Protein AF-A0A918VX06-F1 (afdb_monomer_lite)

Secondary structure (DSSP, 8-state):
--------TTSSEEEE--SSSSHHHHHHHHHTT-EEEESSTTSPEEEEEEESSSSS---EETT-EE---SS-EEEEEEEES-S-TT---EEEEEETTEEEEEEEPPTTT-EEEEEE-PPTTS-EEEEEEEESPPPP-TTSTTHHHHHTTEEEEEPPEEES--TT-

Sequence (165 aa):
MALSSQRLAGTPTTWVFAETRTKPAILAALEQGRASISSNPLNPRVELYADAEGDGHFEMMMGDNIIPNGRPVSFEVRLAGGGIGGASYRVRVIKNRSEFGVILTDGTTLSVQFCDTPEAGKRSYYRVEIEGPQVPFAEVPNSMALSENMVALSNPIYFNYNPNF

Structure (mmCIF, N/CA/C/O backbone):
data_AF-A0A918VX06-F1
#
_entry.id   AF-A0A918VX06-F1
#
loop_
_atom_site.group_PDB
_atom_site.id
_atom_site.type_symbol
_atom_site.label_atom_id
_atom_site.label_alt_id
_atom_site.label_comp_id
_atom_site.label_asym_id
_atom_site.label_entity_id
_atom_site.label_seq_id
_atom_site.pdbx_PDB_ins_code
_atom_site.Cartn_x
_atom_site.Cartn_y
_atom_site.Cartn_z
_atom_site.occupancy
_atom_site.B_iso_or_equiv
_atom_site.auth_seq_id
_atom_site.auth_comp_id
_atom_site.auth_asym_id
_atom_site.auth_atom_id
_atom_site.pdbx_PDB_model_num
ATOM 1 N N . MET A 1 1 ? 38.475 -1.053 -19.244 1.00 39.75 1 MET A N 1
ATOM 2 C CA . MET A 1 1 ? 38.746 0.134 -18.407 1.00 39.75 1 MET A CA 1
ATOM 3 C C . MET A 1 1 ? 37.663 1.160 -18.709 1.00 39.75 1 MET A C 1
ATOM 5 O O . MET A 1 1 ? 37.393 1.367 -19.882 1.00 39.75 1 MET A O 1
ATOM 9 N N . ALA A 1 2 ? 37.049 1.706 -17.651 1.00 37.06 2 ALA A N 1
ATOM 10 C CA . ALA A 1 2 ? 35.938 2.669 -17.613 1.00 37.06 2 ALA A CA 1
ATOM 11 C C . ALA A 1 2 ? 34.568 2.181 -18.137 1.00 37.06 2 ALA A C 1
ATOM 13 O O . ALA A 1 2 ? 34.150 2.512 -19.241 1.00 37.06 2 ALA A O 1
ATOM 14 N N . LEU A 1 3 ? 33.826 1.461 -17.282 1.00 39.72 3 LEU A N 1
ATOM 15 C CA . LEU A 1 3 ? 32.363 1.554 -17.293 1.00 39.72 3 LEU A CA 1
ATOM 16 C C . LEU A 1 3 ? 32.028 3.023 -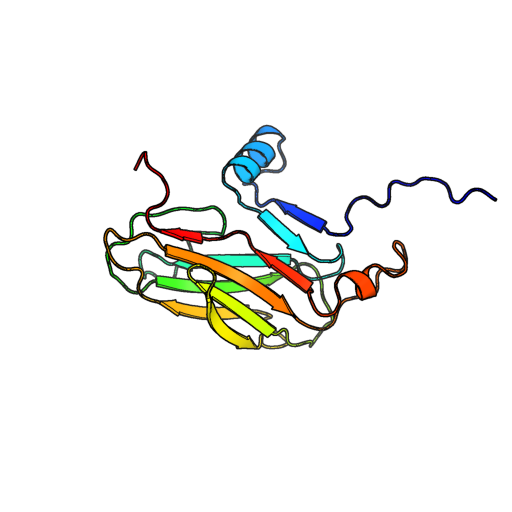17.014 1.00 39.72 3 LEU A C 1
ATOM 18 O O . LEU A 1 3 ? 32.371 3.544 -15.950 1.00 39.72 3 LEU A O 1
ATOM 22 N N . SER A 1 4 ? 31.450 3.710 -17.995 1.00 42.75 4 SER A N 1
ATOM 23 C CA . SER A 1 4 ? 30.948 5.068 -17.819 1.00 42.75 4 SER A CA 1
ATOM 24 C C . SER A 1 4 ? 30.028 5.104 -16.603 1.00 42.75 4 SER A C 1
ATOM 26 O O . SER A 1 4 ? 29.121 4.279 -16.496 1.00 42.75 4 SER A O 1
ATOM 28 N N . SER A 1 5 ? 30.242 6.066 -15.711 1.00 43.53 5 SER A N 1
ATOM 29 C CA . SER A 1 5 ? 29.387 6.372 -14.567 1.00 43.53 5 SER A CA 1
ATOM 30 C C . SER A 1 5 ? 28.029 6.932 -15.013 1.00 43.53 5 SER A C 1
ATOM 32 O O . SER A 1 5 ? 27.656 8.058 -14.686 1.00 43.53 5 SER A O 1
ATOM 34 N N . GLN A 1 6 ? 27.244 6.149 -15.755 1.00 44.97 6 GLN A N 1
ATOM 35 C CA . GLN A 1 6 ? 25.801 6.335 -15.727 1.00 44.97 6 GLN A CA 1
ATOM 36 C C . GLN A 1 6 ? 25.388 6.047 -14.290 1.00 44.97 6 GLN A C 1
ATOM 38 O O . GLN A 1 6 ? 25.542 4.933 -13.797 1.00 44.97 6 GLN A O 1
ATOM 43 N N . ARG A 1 7 ? 24.970 7.091 -13.570 1.00 44.66 7 ARG A N 1
ATOM 44 C CA . ARG A 1 7 ? 24.411 6.946 -12.229 1.00 44.66 7 ARG A CA 1
ATOM 45 C C . ARG A 1 7 ? 23.292 5.914 -12.333 1.00 44.66 7 ARG A C 1
ATOM 47 O O . ARG A 1 7 ? 22.280 6.191 -12.967 1.00 44.66 7 ARG A O 1
ATOM 54 N N . LEU A 1 8 ? 23.500 4.750 -11.725 1.00 50.22 8 LEU A N 1
ATOM 55 C CA . LEU A 1 8 ? 22.540 3.654 -11.578 1.00 50.22 8 LEU A CA 1
ATOM 56 C C . LEU A 1 8 ? 21.421 4.070 -10.601 1.00 50.22 8 LEU A C 1
ATOM 58 O O . LEU A 1 8 ? 21.180 3.433 -9.580 1.00 50.22 8 LEU A O 1
ATOM 62 N N . ALA A 1 9 ? 20.823 5.237 -10.841 1.00 55.84 9 ALA A N 1
ATOM 63 C CA . ALA A 1 9 ? 19.811 5.834 -9.993 1.00 55.84 9 ALA A CA 1
ATOM 64 C C . ALA A 1 9 ? 18.495 5.080 -10.203 1.00 55.84 9 ALA A C 1
ATOM 66 O O . ALA A 1 9 ? 18.014 4.984 -11.329 1.00 55.84 9 ALA A O 1
ATOM 67 N N . GLY A 1 10 ? 17.925 4.554 -9.118 1.00 67.94 10 GLY A N 1
ATOM 68 C CA . GLY A 1 10 ? 16.640 3.855 -9.143 1.00 67.94 10 GLY A CA 1
ATOM 69 C C . GLY A 1 10 ? 16.667 2.417 -8.627 1.00 67.94 10 GLY A C 1
ATOM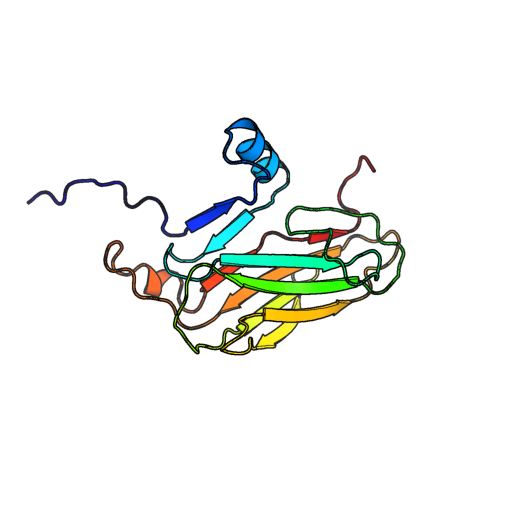 70 O O . GLY A 1 10 ? 15.710 1.697 -8.875 1.00 67.94 10 GLY A O 1
ATOM 71 N N . THR A 1 11 ? 17.704 1.963 -7.920 1.00 83.69 11 THR A N 1
ATOM 72 C CA . THR A 1 11 ? 17.699 0.654 -7.234 1.00 83.69 11 THR A CA 1
ATOM 73 C C . THR A 1 11 ? 18.175 0.834 -5.786 1.00 83.69 11 THR A C 1
ATOM 75 O O . THR A 1 11 ? 19.368 1.056 -5.575 1.00 83.69 11 THR A O 1
ATOM 78 N N . PRO A 1 12 ? 17.273 0.795 -4.787 1.00 91.50 12 PRO A N 1
ATOM 79 C CA . PRO A 1 12 ? 15.821 0.625 -4.919 1.00 91.50 12 PRO A CA 1
ATOM 80 C C . PRO A 1 12 ? 15.130 1.815 -5.620 1.00 91.50 12 PRO A C 1
ATOM 82 O O . PRO A 1 12 ? 15.684 2.913 -5.715 1.00 91.50 12 PRO A O 1
ATOM 85 N N . THR A 1 13 ? 13.924 1.588 -6.145 1.00 94.25 13 THR A N 1
ATOM 86 C CA . THR A 1 13 ? 13.115 2.594 -6.853 1.00 94.25 13 THR A CA 1
ATOM 87 C C . THR A 1 13 ? 12.076 3.195 -5.923 1.00 94.25 13 THR A C 1
ATOM 89 O O . THR A 1 13 ? 11.215 2.474 -5.429 1.00 94.25 13 THR A O 1
ATOM 92 N N . THR A 1 14 ? 12.092 4.513 -5.741 1.00 95.38 14 THR A N 1
ATOM 93 C CA . THR A 1 14 ? 10.998 5.227 -5.070 1.00 95.38 14 THR A CA 1
ATOM 94 C C . THR A 1 14 ? 9.943 5.650 -6.086 1.00 95.38 14 THR A C 1
ATOM 96 O O . THR A 1 14 ? 10.249 6.343 -7.056 1.00 95.38 14 THR A O 1
ATOM 99 N N . TRP A 1 15 ? 8.692 5.291 -5.824 1.00 97.00 15 TRP A N 1
ATOM 100 C CA . TRP A 1 15 ? 7.522 5.750 -6.561 1.00 97.00 15 TRP A CA 1
ATOM 101 C C . TRP A 1 15 ? 6.818 6.828 -5.749 1.00 97.00 15 TRP A C 1
ATOM 103 O O . TRP A 1 15 ? 6.548 6.625 -4.569 1.00 97.00 15 TRP A O 1
ATOM 113 N N . VAL A 1 16 ? 6.532 7.970 -6.372 1.00 97.38 16 VAL A N 1
ATOM 114 C CA . VAL A 1 16 ? 5.837 9.099 -5.737 1.00 97.38 16 VAL A CA 1
ATOM 115 C C . VAL A 1 16 ? 4.489 9.289 -6.411 1.00 97.38 16 VAL A C 1
ATOM 117 O O . VAL A 1 16 ? 4.414 9.406 -7.636 1.00 97.38 16 VAL A O 1
ATOM 120 N N . PHE A 1 17 ? 3.435 9.350 -5.606 1.00 97.25 17 PHE A N 1
ATOM 121 C CA . PHE A 1 17 ? 2.054 9.418 -6.066 1.00 97.25 17 PHE A CA 1
ATOM 122 C C . PHE A 1 17 ? 1.549 10.854 -5.974 1.00 97.25 17 PHE A C 1
ATOM 124 O O . PHE A 1 17 ? 0.835 11.245 -5.053 1.00 97.25 17 PHE A O 1
ATOM 131 N N . ALA A 1 18 ? 1.995 11.655 -6.937 1.00 97.19 18 ALA A N 1
ATOM 132 C CA . ALA A 1 18 ? 1.595 13.044 -7.085 1.00 97.19 18 ALA A CA 1
ATOM 133 C C . ALA A 1 18 ? 0.384 13.179 -8.011 1.00 97.19 18 ALA A C 1
ATOM 135 O O . ALA A 1 18 ? 0.281 12.473 -9.013 1.00 97.19 18 ALA A O 1
ATOM 136 N N . GLU A 1 19 ? -0.479 14.151 -7.720 1.00 94.75 19 GLU A N 1
ATOM 137 C CA . GLU A 1 19 ? -1.637 14.491 -8.558 1.00 94.75 19 GLU A CA 1
ATOM 138 C C . GLU A 1 19 ? -1.218 14.880 -9.986 1.00 94.75 19 GLU A C 1
ATOM 140 O O . GLU A 1 19 ? -1.866 14.526 -10.968 1.00 94.75 19 GLU A O 1
ATOM 145 N N . THR A 1 20 ? -0.085 15.580 -10.117 1.00 96.56 20 THR A N 1
ATOM 146 C CA . THR A 1 20 ? 0.485 15.978 -11.407 1.00 96.56 20 THR A CA 1
ATOM 147 C C . THR A 1 20 ? 2.001 15.807 -11.427 1.00 96.56 20 THR A C 1
ATOM 149 O O . THR A 1 20 ? 2.671 15.793 -10.394 1.00 96.56 20 THR A O 1
ATOM 152 N N . ARG A 1 21 ? 2.588 15.739 -12.628 1.00 95.62 21 ARG A N 1
ATOM 153 C CA . ARG A 1 21 ? 4.048 15.648 -12.830 1.00 95.62 21 ARG A CA 1
ATOM 154 C C . ARG A 1 21 ? 4.742 17.012 -12.754 1.00 95.62 21 ARG A C 1
ATOM 156 O O . ARG A 1 21 ? 5.584 17.340 -13.588 1.00 95.62 21 ARG A O 1
ATOM 163 N N . THR A 1 22 ? 4.374 17.827 -11.771 1.00 97.81 22 THR A N 1
ATOM 164 C CA . THR A 1 22 ? 4.997 19.132 -11.513 1.00 97.81 22 THR A CA 1
ATOM 165 C C . THR A 1 22 ? 5.851 19.066 -10.249 1.00 97.81 22 THR A C 1
ATOM 167 O O . THR A 1 22 ? 5.556 18.299 -9.335 1.00 97.81 22 THR A O 1
ATOM 170 N N . LYS A 1 23 ? 6.921 19.870 -10.170 1.00 97.69 23 LYS A N 1
ATOM 171 C CA . LYS A 1 23 ? 7.788 19.893 -8.975 1.00 97.69 23 LYS A CA 1
ATOM 172 C C . LYS A 1 23 ? 7.004 20.166 -7.679 1.00 97.69 23 LYS A C 1
ATOM 174 O O . LYS A 1 23 ? 7.239 19.430 -6.725 1.00 97.69 23 LYS A O 1
ATOM 179 N N . PRO A 1 24 ? 6.074 21.146 -7.626 1.00 98.06 24 PRO A N 1
ATOM 180 C CA . PRO A 1 24 ? 5.291 21.390 -6.417 1.00 98.06 24 PRO A CA 1
ATOM 181 C C . PRO A 1 24 ? 4.415 20.196 -6.027 1.00 98.06 24 PRO A C 1
ATOM 183 O O . PRO A 1 24 ? 4.402 19.823 -4.861 1.00 98.06 24 PRO A O 1
ATOM 186 N N . ALA A 1 25 ? 3.748 19.547 -6.989 1.00 97.75 25 ALA A N 1
ATOM 187 C CA . ALA A 1 25 ? 2.899 18.389 -6.700 1.00 97.75 25 ALA A CA 1
ATOM 188 C C . ALA A 1 25 ? 3.707 17.172 -6.220 1.00 97.75 25 ALA A C 1
ATOM 190 O O . ALA A 1 25 ? 3.277 16.462 -5.316 1.00 97.75 25 ALA A O 1
ATOM 191 N N . ILE A 1 26 ? 4.897 16.949 -6.787 1.00 97.56 26 ILE A N 1
ATOM 192 C CA . ILE A 1 26 ? 5.815 15.892 -6.337 1.00 97.56 26 ILE A CA 1
ATOM 193 C C . ILE A 1 26 ? 6.290 16.161 -4.907 1.00 97.56 26 ILE A C 1
ATOM 195 O O . ILE A 1 26 ? 6.304 15.240 -4.094 1.00 97.56 26 ILE A O 1
ATOM 199 N N . LEU A 1 27 ? 6.661 17.406 -4.591 1.00 97.44 27 LEU A N 1
ATOM 200 C CA . LEU A 1 27 ? 7.082 17.771 -3.240 1.00 97.44 27 LEU A CA 1
ATOM 201 C C . LEU A 1 27 ? 5.936 17.597 -2.237 1.00 97.44 27 LEU A C 1
ATOM 203 O O . LEU A 1 27 ? 6.141 16.966 -1.208 1.00 97.44 27 LEU A O 1
ATOM 207 N N . ALA A 1 28 ? 4.730 18.057 -2.574 1.00 97.00 28 ALA A N 1
ATOM 208 C CA . ALA A 1 28 ? 3.551 17.894 -1.726 1.00 97.00 28 ALA A CA 1
ATOM 209 C C . ALA A 1 28 ? 3.235 16.413 -1.449 1.00 97.00 28 ALA A C 1
ATOM 211 O O . ALA A 1 28 ? 2.975 16.036 -0.309 1.00 97.00 28 ALA A O 1
ATOM 212 N N . ALA A 1 29 ? 3.317 15.550 -2.466 1.00 97.19 29 ALA A N 1
ATOM 213 C CA . ALA A 1 29 ? 3.133 14.110 -2.294 1.00 97.19 29 ALA A CA 1
ATOM 214 C C . ALA A 1 29 ? 4.208 13.490 -1.387 1.00 97.19 29 ALA A C 1
ATOM 216 O O . ALA A 1 29 ? 3.893 12.655 -0.542 1.00 97.19 29 ALA A O 1
ATOM 217 N N . LEU A 1 30 ? 5.471 13.910 -1.522 1.00 96.19 30 LEU A N 1
ATOM 218 C CA . LEU A 1 30 ? 6.560 13.459 -0.651 1.00 96.19 30 LEU A CA 1
ATOM 219 C C . LEU A 1 30 ? 6.372 13.915 0.801 1.00 96.19 30 LEU A C 1
ATOM 221 O O . LEU A 1 30 ? 6.564 13.109 1.707 1.00 96.19 30 LEU A O 1
ATOM 225 N N . GLU A 1 31 ? 5.974 15.169 1.023 1.00 95.50 31 GLU A N 1
ATOM 226 C CA . GLU A 1 31 ? 5.686 15.719 2.356 1.00 95.50 31 GLU A CA 1
ATOM 227 C C . GLU A 1 31 ? 4.529 14.985 3.041 1.00 95.50 31 GLU A C 1
ATOM 229 O O . GLU A 1 31 ? 4.591 14.716 4.239 1.00 95.50 31 GLU A O 1
ATOM 234 N N . GLN A 1 32 ? 3.508 14.597 2.274 1.00 95.69 32 GLN A N 1
ATOM 235 C CA . GLN A 1 32 ? 2.399 13.765 2.749 1.00 95.69 32 GLN A CA 1
ATOM 236 C C . GLN A 1 32 ? 2.786 12.289 2.920 1.00 95.69 32 GLN A C 1
ATOM 238 O O . GLN A 1 32 ? 2.019 11.511 3.471 1.00 95.69 32 GLN A O 1
ATOM 243 N N . GLY A 1 33 ? 3.956 11.863 2.439 1.00 96.50 33 GLY A N 1
ATOM 244 C CA . GLY A 1 33 ? 4.361 10.461 2.478 1.00 96.50 33 GLY A CA 1
ATOM 245 C C . GLY A 1 33 ? 3.631 9.570 1.467 1.00 96.50 33 GLY A C 1
ATOM 246 O O . GLY A 1 33 ? 3.614 8.353 1.643 1.00 96.50 33 GLY A O 1
ATOM 247 N N . ARG A 1 34 ? 3.076 10.128 0.387 1.00 97.94 34 ARG A N 1
ATOM 248 C CA . ARG A 1 34 ? 2.466 9.381 -0.724 1.00 97.94 34 ARG A CA 1
ATOM 249 C C . ARG A 1 34 ? 3.536 8.752 -1.613 1.00 97.94 34 ARG A C 1
ATOM 251 O O . ARG A 1 34 ? 3.824 9.218 -2.719 1.00 97.94 34 ARG A O 1
ATOM 258 N N . ALA A 1 35 ? 4.168 7.703 -1.094 1.00 97.88 35 ALA A N 1
ATOM 259 C CA . ALA A 1 35 ? 5.265 7.010 -1.750 1.00 97.88 35 ALA A CA 1
ATOM 260 C C . ALA A 1 35 ? 5.311 5.511 -1.430 1.00 97.88 35 ALA A C 1
ATOM 262 O O . ALA A 1 35 ? 4.859 5.054 -0.380 1.00 97.88 35 ALA A O 1
ATOM 263 N N . SER A 1 36 ? 5.930 4.759 -2.334 1.00 98.38 36 SER A N 1
ATOM 264 C CA . SER A 1 36 ? 6.308 3.363 -2.134 1.00 98.38 36 SER A CA 1
ATOM 265 C C . SER A 1 36 ? 7.725 3.130 -2.641 1.00 98.38 36 SER A C 1
ATOM 267 O O . SER A 1 36 ? 8.288 3.945 -3.376 1.00 98.38 36 SER A O 1
ATOM 269 N N . ILE A 1 37 ? 8.307 1.999 -2.265 1.00 97.50 37 ILE A N 1
ATOM 270 C CA . ILE A 1 37 ? 9.624 1.575 -2.727 1.00 97.50 37 ILE A CA 1
ATOM 271 C C . ILE A 1 37 ? 9.486 0.206 -3.383 1.00 97.50 37 ILE A C 1
ATOM 273 O O . ILE A 1 37 ? 8.855 -0.672 -2.809 1.00 97.50 37 ILE A O 1
ATOM 277 N N . SER A 1 38 ? 10.084 0.017 -4.555 1.00 97.38 38 SER A N 1
ATOM 278 C CA . SER A 1 38 ? 10.310 -1.298 -5.167 1.00 97.38 38 SER A CA 1
ATOM 279 C C . SER A 1 38 ? 11.798 -1.622 -5.122 1.00 97.38 38 SER A C 1
ATOM 281 O O . SER A 1 38 ? 12.633 -0.718 -5.175 1.00 97.38 38 SER A O 1
ATOM 283 N N . SER A 1 39 ? 12.163 -2.899 -5.063 1.00 95.56 39 SER A N 1
ATOM 284 C CA . SER A 1 39 ? 13.575 -3.291 -5.040 1.00 95.56 39 SER A CA 1
ATOM 285 C C . SER A 1 39 ? 14.313 -2.915 -6.329 1.00 95.56 39 SER A C 1
ATOM 287 O O . SER A 1 39 ? 15.510 -2.647 -6.284 1.00 95.56 39 SER A O 1
ATOM 289 N N . ASN A 1 40 ? 13.611 -2.820 -7.464 1.00 93.44 40 ASN A N 1
ATOM 290 C CA . ASN A 1 40 ? 14.123 -2.307 -8.737 1.00 93.44 40 ASN A CA 1
ATOM 291 C C . ASN A 1 40 ? 12.961 -1.766 -9.612 1.00 93.44 40 ASN A C 1
ATOM 293 O O . ASN A 1 40 ? 11.799 -2.000 -9.266 1.00 93.44 40 ASN A O 1
ATOM 297 N N . PRO A 1 41 ? 13.233 -1.063 -10.732 1.00 93.56 41 PRO A N 1
ATOM 298 C CA . PRO A 1 41 ? 12.185 -0.373 -11.490 1.00 93.56 41 PRO A CA 1
ATOM 299 C C . PRO A 1 41 ? 11.350 -1.300 -12.386 1.00 93.56 41 PRO A C 1
ATOM 301 O O . PRO A 1 41 ? 10.341 -0.857 -12.927 1.00 93.56 41 PRO A O 1
ATOM 304 N N . LEU A 1 42 ? 11.764 -2.561 -12.563 1.00 94.06 42 LEU A N 1
ATOM 305 C CA . LEU A 1 42 ? 11.022 -3.584 -13.308 1.00 94.06 42 LEU A CA 1
ATOM 306 C C . LEU A 1 42 ? 10.108 -4.422 -12.406 1.00 94.06 42 LEU A C 1
ATOM 308 O O . LEU A 1 42 ? 9.235 -5.134 -12.901 1.00 94.06 42 LEU A O 1
ATOM 312 N N . ASN A 1 43 ? 10.303 -4.353 -11.090 1.00 95.88 43 ASN A N 1
ATOM 313 C CA . ASN A 1 43 ? 9.416 -4.956 -10.108 1.00 95.88 43 ASN A CA 1
ATOM 314 C C . ASN A 1 43 ? 8.145 -4.126 -9.925 1.00 95.88 43 ASN A C 1
ATOM 316 O O . ASN A 1 43 ? 8.145 -2.922 -10.193 1.00 95.88 43 ASN A O 1
ATOM 320 N N . PRO A 1 44 ? 7.048 -4.747 -9.460 1.00 97.19 44 PRO A N 1
ATOM 321 C CA . PRO A 1 44 ? 5.830 -4.003 -9.226 1.00 97.19 44 PRO A CA 1
ATOM 322 C C . PRO A 1 44 ? 6.061 -2.934 -8.158 1.00 97.19 44 PRO A C 1
ATOM 324 O O . PRO A 1 44 ? 6.766 -3.150 -7.165 1.00 97.19 44 PRO A O 1
ATOM 327 N N . ARG A 1 45 ? 5.418 -1.783 -8.337 1.00 97.31 45 ARG A N 1
ATOM 328 C CA . ARG A 1 45 ? 5.164 -0.856 -7.233 1.00 97.31 45 ARG A CA 1
ATOM 329 C C . ARG A 1 45 ? 3.943 -1.331 -6.466 1.00 97.31 45 ARG A C 1
ATOM 331 O O . ARG A 1 45 ? 3.017 -1.875 -7.065 1.00 97.31 45 ARG A O 1
ATOM 338 N N . VAL A 1 46 ? 3.945 -1.091 -5.163 1.00 98.69 46 VAL A N 1
ATO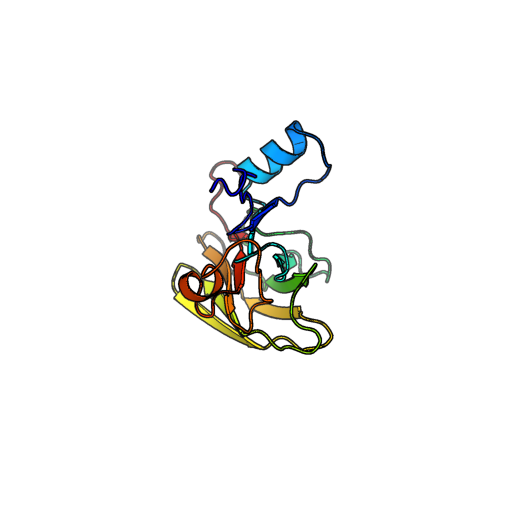M 339 C CA . VAL A 1 46 ? 2.803 -1.371 -4.298 1.00 98.69 46 VAL A CA 1
ATOM 340 C C . VAL A 1 46 ? 2.000 -0.100 -4.070 1.00 98.69 46 VAL A C 1
ATOM 342 O O . VAL A 1 46 ? 2.564 0.949 -3.769 1.00 98.69 46 VAL A O 1
ATOM 345 N N . GLU A 1 47 ? 0.687 -0.203 -4.211 1.00 98.62 47 GLU A N 1
ATOM 346 C CA . GLU A 1 47 ? -0.269 0.858 -3.921 1.00 98.62 47 GLU A CA 1
ATOM 347 C C . GLU A 1 47 ? -1.201 0.350 -2.819 1.00 98.62 47 GLU A C 1
ATOM 349 O O . GLU A 1 47 ? -1.831 -0.695 -2.978 1.00 98.62 47 GLU A O 1
ATOM 354 N N . LEU A 1 48 ? -1.242 1.054 -1.686 1.00 98.81 48 LEU A N 1
ATOM 355 C CA . LEU A 1 48 ? -2.140 0.754 -0.573 1.00 98.81 48 LEU A CA 1
ATOM 356 C C . LEU A 1 48 ? -3.221 1.829 -0.521 1.00 98.81 48 LEU A C 1
ATOM 358 O O . LEU A 1 48 ? -2.901 3.011 -0.367 1.00 98.81 48 LEU A O 1
ATOM 362 N N . TYR A 1 49 ? -4.468 1.391 -0.617 1.00 98.81 49 TYR A N 1
ATOM 363 C CA . TYR A 1 49 ? -5.661 2.221 -0.579 1.00 98.81 49 TYR A CA 1
ATOM 364 C C . TYR A 1 49 ? -6.578 1.826 0.578 1.00 98.81 49 TYR A C 1
ATOM 366 O O . TYR A 1 49 ? -6.521 0.687 1.052 1.00 98.81 49 TYR A O 1
ATOM 374 N N . ALA A 1 50 ? -7.438 2.751 1.004 1.00 98.62 50 ALA A N 1
ATOM 375 C CA . ALA A 1 50 ? -8.524 2.469 1.934 1.00 98.62 50 ALA A CA 1
ATOM 376 C C . ALA A 1 50 ? -9.827 3.183 1.537 1.00 98.62 50 ALA A C 1
ATOM 378 O O . ALA A 1 50 ? -9.789 4.316 1.063 1.00 98.62 50 ALA A O 1
ATOM 379 N N . ASP A 1 51 ? -10.936 2.483 1.750 1.00 98.19 51 ASP A N 1
ATOM 380 C CA . ASP A 1 51 ? -12.317 2.971 1.753 1.00 98.19 51 ASP A CA 1
ATOM 381 C C . ASP A 1 51 ? -12.726 3.132 3.223 1.00 98.19 51 ASP A C 1
ATOM 383 O O . ASP A 1 51 ? -13.014 2.144 3.917 1.00 98.19 51 ASP A O 1
ATOM 387 N N . ALA A 1 52 ? -12.622 4.359 3.737 1.00 95.81 52 ALA A N 1
ATOM 388 C CA . ALA A 1 52 ? -12.899 4.671 5.135 1.00 95.81 52 ALA A CA 1
ATOM 389 C C . ALA A 1 52 ? -14.361 5.076 5.373 1.00 95.81 52 ALA A C 1
ATOM 391 O O . ALA A 1 52 ? -14.831 5.029 6.519 1.00 95.81 52 ALA A O 1
ATOM 392 N N . GLU A 1 53 ? -15.083 5.453 4.318 1.00 94.00 53 GLU A N 1
ATOM 393 C CA . GLU A 1 53 ? -16.506 5.797 4.372 1.00 94.00 53 GLU A CA 1
ATOM 394 C C . GLU A 1 53 ? -17.424 4.569 4.226 1.00 94.00 53 GLU A C 1
ATOM 396 O O . GLU A 1 53 ? -18.549 4.573 4.742 1.00 94.00 53 GLU A O 1
ATOM 401 N N . GLY A 1 54 ? -16.917 3.486 3.637 1.00 94.38 54 GLY A N 1
ATOM 402 C CA . GLY A 1 54 ? -17.602 2.214 3.426 1.00 94.38 54 GLY A CA 1
ATOM 403 C C . GLY A 1 54 ? -18.565 2.232 2.240 1.00 94.38 54 GLY A C 1
ATOM 404 O O . GLY A 1 54 ? -19.572 1.518 2.273 1.00 94.38 54 GLY A O 1
ATOM 405 N N . ASP A 1 55 ? -18.311 3.070 1.235 1.00 94.81 55 ASP A N 1
ATOM 406 C CA . ASP A 1 55 ? -19.185 3.251 0.069 1.00 94.81 55 ASP A CA 1
ATOM 407 C C . ASP A 1 55 ? -18.698 2.497 -1.186 1.00 94.81 55 ASP A C 1
ATOM 409 O O . ASP A 1 55 ? -19.376 2.493 -2.218 1.00 94.81 55 ASP A O 1
ATOM 413 N N . GLY A 1 56 ? -17.565 1.793 -1.085 1.00 94.75 56 GLY A N 1
ATOM 414 C CA . GLY A 1 56 ? -16.931 1.058 -2.175 1.00 94.75 56 GLY A CA 1
ATOM 415 C C . GLY A 1 56 ? -15.979 1.900 -3.027 1.00 94.75 56 GLY A C 1
ATOM 416 O O . GLY A 1 56 ? -15.348 1.355 -3.941 1.00 94.75 56 GLY A O 1
ATOM 417 N N . HIS A 1 57 ? -15.846 3.198 -2.750 1.00 96.44 57 HIS A N 1
ATOM 418 C CA . HIS A 1 57 ? -14.806 4.044 -3.311 1.00 96.44 57 HIS A CA 1
ATOM 419 C C . HIS A 1 57 ? -13.595 4.066 -2.378 1.00 96.44 57 HIS A C 1
ATOM 421 O O . HIS A 1 57 ? -13.723 4.102 -1.170 1.00 96.44 57 HIS A O 1
ATOM 427 N N . PHE A 1 58 ? -12.395 4.007 -2.953 1.00 97.25 58 PHE A N 1
ATOM 428 C CA . PHE A 1 58 ? -11.144 4.024 -2.195 1.00 97.25 58 PHE A CA 1
ATOM 429 C C . PHE A 1 58 ? -10.523 5.423 -2.263 1.00 97.25 58 PHE A C 1
ATOM 431 O O . PHE A 1 58 ? -9.707 5.714 -3.142 1.00 97.25 58 PHE A O 1
ATOM 438 N N . GLU A 1 59 ? -10.964 6.304 -1.374 1.00 96.00 59 GLU A N 1
ATOM 439 C CA . GLU A 1 59 ? -10.613 7.724 -1.309 1.00 96.00 59 GLU A CA 1
ATOM 440 C C . GLU A 1 59 ? -9.267 7.998 -0.633 1.00 96.00 59 GLU A C 1
ATOM 442 O O . GLU A 1 59 ? -8.640 9.025 -0.900 1.00 96.00 59 GLU A O 1
ATOM 447 N N . MET A 1 60 ? -8.802 7.081 0.217 1.00 97.44 60 MET A N 1
ATOM 448 C CA . MET A 1 60 ? -7.524 7.207 0.908 1.00 97.44 60 MET A CA 1
ATOM 449 C C . MET A 1 60 ? -6.430 6.393 0.227 1.00 97.44 60 MET A C 1
ATOM 451 O O . MET A 1 60 ? -6.658 5.278 -0.244 1.00 97.44 60 MET A O 1
ATOM 455 N N . MET A 1 61 ? -5.198 6.892 0.292 1.00 97.94 61 MET A N 1
ATOM 456 C CA . MET A 1 61 ? -4.000 6.139 -0.057 1.00 97.94 61 MET A CA 1
ATOM 457 C C . MET A 1 61 ? -2.885 6.265 0.984 1.00 97.94 61 MET A C 1
ATOM 459 O O . MET A 1 61 ? -2.910 7.139 1.844 1.00 97.94 61 MET A O 1
ATOM 463 N N . MET A 1 62 ? -1.875 5.392 0.911 1.00 98.06 62 MET A N 1
ATOM 464 C CA . MET A 1 62 ? -0.659 5.500 1.733 1.00 98.06 62 MET A CA 1
ATOM 465 C C . MET A 1 62 ? -0.109 6.932 1.784 1.00 98.06 62 MET A C 1
ATOM 467 O O . MET A 1 62 ? -0.001 7.596 0.757 1.00 98.06 62 MET A O 1
ATOM 471 N N . GLY A 1 63 ? 0.260 7.383 2.980 1.00 97.50 63 GLY A N 1
ATOM 472 C CA . GLY A 1 63 ? 0.568 8.774 3.309 1.00 97.50 63 GLY A CA 1
ATOM 473 C C . GLY A 1 63 ? -0.609 9.505 3.962 1.00 97.50 63 GLY A C 1
ATOM 474 O O . GLY A 1 63 ? -0.402 10.333 4.847 1.00 97.50 63 GLY A O 1
ATOM 475 N N . ASP A 1 64 ? -1.847 9.158 3.605 1.00 97.31 64 ASP A N 1
ATOM 476 C CA . ASP A 1 64 ? -3.025 9.847 4.125 1.00 97.31 64 ASP A CA 1
ATOM 477 C C . ASP A 1 64 ? -3.284 9.544 5.603 1.00 97.31 64 ASP A C 1
ATOM 479 O O . ASP A 1 64 ? -2.893 8.506 6.153 1.00 97.31 64 ASP A O 1
ATOM 483 N N . ASN A 1 65 ? -3.998 10.472 6.246 1.00 96.38 65 ASN A N 1
ATOM 484 C CA . ASN A 1 65 ? -4.454 10.328 7.616 1.00 96.38 65 ASN A CA 1
ATOM 485 C C . ASN A 1 65 ? -5.923 10.735 7.761 1.00 96.38 65 ASN A C 1
ATOM 487 O O . ASN A 1 65 ? -6.312 11.804 7.303 1.00 96.38 65 ASN A O 1
ATOM 491 N N . ILE A 1 66 ? -6.696 9.954 8.521 1.00 95.50 66 ILE A N 1
ATOM 492 C CA . ILE A 1 66 ? -8.081 10.275 8.902 1.00 95.50 66 ILE A CA 1
ATOM 493 C C . ILE A 1 66 ? -8.334 10.134 10.416 1.00 95.50 66 ILE A C 1
ATOM 495 O O . ILE A 1 66 ? -7.567 9.470 11.124 1.00 95.50 66 ILE A O 1
ATOM 499 N N . ILE A 1 67 ? -9.405 10.749 10.929 1.00 94.94 67 ILE A N 1
ATOM 500 C CA . ILE A 1 67 ? -9.948 10.437 12.259 1.00 94.94 67 ILE A CA 1
ATOM 501 C C . ILE A 1 67 ? -10.806 9.165 12.146 1.00 94.94 67 ILE A C 1
ATOM 503 O O . ILE A 1 67 ? -11.802 9.174 11.425 1.00 94.94 67 ILE A O 1
ATOM 507 N N . PRO A 1 68 ? -10.479 8.077 12.868 1.00 92.00 68 PRO A N 1
ATOM 508 C CA . PRO A 1 68 ? -11.299 6.874 12.852 1.00 92.00 68 PRO A CA 1
ATOM 509 C C . PRO A 1 68 ? -12.638 7.111 13.561 1.00 92.00 68 PRO A C 1
ATOM 511 O O . PRO A 1 68 ? -12.679 7.607 14.688 1.00 92.00 68 PRO A O 1
ATOM 514 N N . ASN A 1 69 ? -13.732 6.689 12.928 1.00 90.81 69 ASN A N 1
ATOM 515 C CA . ASN A 1 69 ? -15.092 6.748 13.481 1.00 90.81 69 ASN A CA 1
ATOM 516 C C . ASN A 1 69 ? -15.525 5.426 14.159 1.00 90.81 69 ASN A C 1
ATOM 518 O O . ASN A 1 69 ? -16.670 5.305 14.593 1.00 90.81 69 ASN A O 1
ATOM 522 N N . GLY A 1 70 ? -14.624 4.438 14.249 1.00 91.81 70 GLY A N 1
ATOM 523 C CA . GLY A 1 70 ? -14.900 3.115 14.815 1.00 91.81 70 GLY A CA 1
ATOM 524 C C . GLY A 1 70 ? -15.700 2.181 13.902 1.00 91.81 70 GLY A C 1
ATOM 525 O O . GLY A 1 70 ? -16.192 1.160 14.382 1.00 91.81 70 GLY A O 1
ATOM 526 N N . ARG A 1 71 ? -15.861 2.515 12.616 1.00 94.62 71 ARG A N 1
ATOM 527 C CA . ARG A 1 71 ? -16.478 1.641 11.610 1.00 94.62 71 ARG A CA 1
ATOM 528 C C . ARG A 1 71 ? -15.424 0.785 10.895 1.00 94.62 71 ARG A C 1
ATOM 530 O O . ARG A 1 71 ? -14.245 1.151 10.894 1.00 94.62 71 ARG A O 1
ATOM 537 N N . PRO A 1 72 ? -15.837 -0.348 10.301 1.00 97.50 72 PRO A N 1
ATOM 538 C CA . PRO A 1 72 ? -14.969 -1.124 9.428 1.00 97.50 72 PRO A CA 1
ATOM 539 C C . PRO A 1 72 ? -14.445 -0.275 8.269 1.00 97.50 72 PRO A C 1
ATOM 541 O O . PRO A 1 72 ? -15.201 0.480 7.665 1.00 97.50 72 PRO A O 1
ATOM 544 N N . VAL A 1 73 ? -13.162 -0.438 7.967 1.00 98.38 73 VAL A N 1
ATOM 545 C CA . VAL A 1 73 ? -12.468 0.164 6.829 1.00 98.38 73 VAL A CA 1
ATOM 546 C C . VAL A 1 73 ? -12.025 -0.966 5.912 1.00 98.38 73 VAL A C 1
ATOM 548 O O . VAL A 1 73 ? -11.435 -1.950 6.379 1.00 98.38 73 VAL A O 1
ATOM 551 N N . SER A 1 74 ? -12.305 -0.837 4.619 1.00 98.62 74 SER A N 1
ATOM 552 C CA . SER A 1 74 ? -11.816 -1.778 3.611 1.00 98.62 74 SER A CA 1
ATOM 553 C C . SER A 1 74 ? -10.495 -1.272 3.056 1.00 98.62 74 SER A C 1
ATOM 555 O O . SER A 1 74 ? -10.359 -0.099 2.732 1.00 98.62 74 SER A O 1
ATOM 557 N N . PHE A 1 75 ? -9.512 -2.152 2.932 1.00 98.81 75 PHE A N 1
ATOM 558 C CA . PHE A 1 75 ? -8.207 -1.840 2.367 1.00 98.81 75 PHE A CA 1
ATOM 559 C C . PHE A 1 75 ? -7.995 -2.639 1.094 1.00 98.81 75 PHE A C 1
ATOM 561 O O . PHE A 1 75 ? -8.386 -3.805 1.010 1.00 98.81 75 PHE A O 1
ATOM 568 N N . GLU A 1 76 ? -7.318 -2.030 0.129 1.00 98.69 76 GLU A N 1
ATOM 569 C CA . GLU A 1 76 ? -6.911 -2.695 -1.100 1.00 98.69 76 GLU A CA 1
ATOM 570 C C . GLU A 1 76 ? -5.422 -2.482 -1.338 1.00 98.69 76 GLU A C 1
ATOM 572 O O . GLU A 1 76 ? -4.904 -1.367 -1.270 1.00 98.69 76 GLU A O 1
ATOM 577 N N . VAL A 1 77 ? -4.735 -3.578 -1.634 1.00 98.81 77 VAL A N 1
ATOM 578 C CA . VAL A 1 77 ? -3.341 -3.577 -2.060 1.00 98.81 77 VAL A CA 1
ATOM 579 C C . VAL A 1 77 ? -3.310 -3.935 -3.531 1.00 98.81 77 VAL A C 1
ATOM 581 O O . VAL A 1 77 ? -3.826 -4.985 -3.911 1.00 98.81 77 VAL A O 1
ATOM 584 N N . ARG A 1 78 ? -2.680 -3.094 -4.349 1.00 98.38 78 ARG A N 1
ATOM 585 C CA . ARG A 1 78 ? -2.486 -3.327 -5.785 1.00 98.38 78 ARG A CA 1
ATOM 586 C C . ARG A 1 78 ? -1.002 -3.355 -6.111 1.00 98.38 78 ARG A C 1
ATOM 588 O O . ARG A 1 78 ? -0.249 -2.496 -5.652 1.00 98.38 78 ARG A O 1
ATOM 595 N N . LEU A 1 79 ? -0.580 -4.322 -6.920 1.00 98.50 79 LEU A N 1
ATOM 596 C CA . LEU A 1 79 ? 0.761 -4.361 -7.497 1.00 98.50 79 LEU A CA 1
ATOM 597 C C . LEU A 1 79 ? 0.687 -3.969 -8.974 1.00 98.50 79 LEU A C 1
ATOM 599 O O . LEU A 1 79 ? -0.072 -4.558 -9.740 1.00 98.50 79 LEU A O 1
ATOM 603 N N . ALA A 1 80 ? 1.464 -2.964 -9.378 1.00 96.56 80 ALA A N 1
ATOM 604 C CA . ALA A 1 80 ? 1.345 -2.371 -10.709 1.00 96.56 80 ALA A CA 1
ATOM 605 C C . ALA A 1 80 ? 2.696 -2.026 -11.350 1.00 96.56 80 ALA A C 1
ATOM 607 O O . ALA A 1 80 ? 3.698 -1.792 -10.678 1.00 96.56 80 ALA A O 1
ATOM 608 N N . GLY A 1 81 ? 2.701 -1.909 -12.682 1.00 93.19 81 GLY A N 1
ATOM 609 C CA . GLY A 1 81 ? 3.814 -1.349 -13.461 1.00 93.19 81 GLY A CA 1
ATOM 610 C C . GLY A 1 81 ? 5.005 -2.275 -13.714 1.00 93.19 81 GLY A C 1
ATOM 611 O O . GLY A 1 81 ? 5.906 -1.871 -14.440 1.00 93.19 81 GLY A O 1
ATOM 612 N N . GLY A 1 82 ? 5.006 -3.492 -13.171 1.00 93.00 82 GLY A N 1
ATOM 613 C CA . GLY A 1 82 ? 6.103 -4.441 -13.333 1.00 93.00 82 GLY A CA 1
ATOM 614 C C . GLY A 1 82 ? 5.808 -5.792 -12.690 1.00 93.00 82 GLY A C 1
ATOM 615 O O . GLY A 1 82 ? 4.688 -6.045 -12.247 1.00 93.00 82 GLY A O 1
ATOM 616 N N . GLY A 1 83 ? 6.830 -6.640 -12.617 1.00 93.88 83 GLY A N 1
ATOM 617 C CA . GLY A 1 83 ? 6.751 -7.985 -12.052 1.00 93.88 83 GLY A CA 1
ATOM 618 C C . GLY A 1 83 ? 6.827 -9.104 -13.080 1.00 93.88 83 GLY A C 1
ATOM 619 O O . GLY A 1 83 ? 6.943 -8.885 -14.286 1.00 93.88 83 GLY A O 1
ATOM 620 N N . ILE A 1 84 ? 6.795 -10.332 -12.572 1.00 94.88 84 ILE A N 1
ATOM 621 C CA . ILE A 1 84 ? 6.804 -11.538 -13.397 1.00 94.88 84 ILE A CA 1
ATOM 622 C C . ILE A 1 84 ? 5.353 -11.906 -13.708 1.00 94.88 84 ILE A C 1
ATOM 624 O O . ILE A 1 84 ? 4.548 -12.085 -12.797 1.00 94.88 84 ILE A O 1
ATOM 628 N N . GLY A 1 85 ? 5.014 -12.023 -14.993 1.00 93.88 85 GLY A N 1
ATOM 629 C CA . GLY A 1 85 ? 3.659 -12.383 -15.416 1.00 93.88 85 GLY A CA 1
ATOM 630 C C . GLY A 1 85 ? 3.204 -13.716 -14.813 1.00 93.88 85 GLY A C 1
ATOM 631 O O . GLY A 1 85 ? 3.943 -14.698 -14.855 1.00 93.88 85 GLY A O 1
ATOM 632 N N . GLY A 1 86 ? 1.994 -13.742 -14.246 1.00 94.38 86 GLY A N 1
ATOM 633 C CA . GLY A 1 86 ? 1.420 -14.925 -13.599 1.00 94.38 86 GLY A CA 1
ATOM 634 C C . GLY A 1 86 ? 1.975 -15.241 -12.206 1.00 94.38 86 GLY A C 1
ATOM 635 O O . GLY A 1 86 ? 1.561 -16.234 -11.611 1.00 94.38 86 GLY A O 1
ATOM 636 N N . ALA A 1 87 ? 2.906 -14.443 -11.672 1.00 96.00 87 ALA A N 1
ATOM 637 C CA . ALA A 1 87 ? 3.435 -14.662 -10.332 1.00 96.00 87 ALA A CA 1
ATOM 638 C C . ALA A 1 87 ? 2.444 -14.222 -9.247 1.00 96.00 87 ALA A C 1
ATOM 640 O O . ALA A 1 87 ? 1.833 -13.160 -9.334 1.00 96.00 87 ALA A O 1
ATOM 641 N N . SER A 1 88 ? 2.361 -15.009 -8.176 1.00 97.00 88 SER A N 1
ATOM 642 C CA . SER A 1 88 ? 1.717 -14.604 -6.92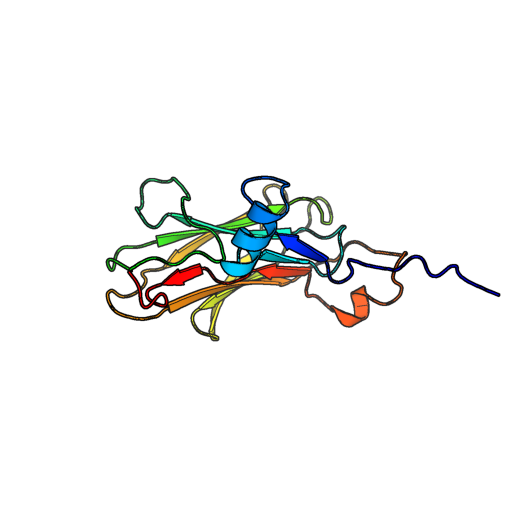6 1.00 97.00 88 SER A CA 1
ATOM 643 C C . SER A 1 88 ? 2.747 -14.034 -5.956 1.00 97.00 88 SER A C 1
ATOM 645 O O . SER A 1 88 ? 3.854 -14.562 -5.821 1.00 97.00 88 SER A O 1
ATOM 647 N N . TYR A 1 89 ? 2.357 -12.984 -5.242 1.00 98.50 89 TYR A N 1
ATOM 648 C CA . TYR A 1 89 ? 3.181 -12.306 -4.248 1.00 98.50 89 TYR A CA 1
ATOM 649 C C . TYR A 1 89 ? 2.575 -12.453 -2.855 1.00 98.50 89 TYR A C 1
ATOM 651 O O . TYR A 1 89 ? 1.355 -12.493 -2.691 1.00 98.50 89 TYR A O 1
ATOM 659 N N . ARG A 1 90 ? 3.433 -12.518 -1.837 1.00 98.62 90 ARG A N 1
ATOM 660 C CA . ARG A 1 90 ? 3.047 -12.538 -0.427 1.00 98.62 90 ARG A CA 1
ATOM 661 C C . ARG A 1 90 ? 2.925 -11.102 0.072 1.00 98.62 90 ARG A C 1
ATOM 663 O O . ARG A 1 90 ? 3.924 -10.404 0.207 1.00 98.62 90 ARG A O 1
ATOM 670 N N . VAL A 1 91 ? 1.699 -10.682 0.363 1.00 98.81 91 VAL A N 1
ATOM 671 C CA . VAL A 1 91 ? 1.376 -9.375 0.940 1.00 98.81 91 VAL A CA 1
ATOM 672 C C . VAL A 1 91 ? 1.321 -9.514 2.452 1.00 98.81 91 VAL A C 1
ATOM 674 O O . VAL A 1 91 ? 0.380 -10.095 2.992 1.00 98.81 91 VAL A O 1
ATOM 677 N N . ARG A 1 92 ? 2.332 -8.993 3.146 1.00 98.81 92 ARG A N 1
ATOM 678 C CA . ARG A 1 92 ? 2.355 -8.917 4.608 1.00 98.81 92 ARG A CA 1
ATOM 679 C C . ARG A 1 92 ? 1.767 -7.584 5.037 1.00 98.81 92 ARG A C 1
ATOM 681 O O . ARG A 1 92 ? 2.324 -6.530 4.739 1.00 98.81 92 ARG A O 1
ATOM 688 N N . VAL A 1 93 ? 0.639 -7.632 5.734 1.00 98.88 93 VAL A N 1
ATOM 689 C CA . VAL A 1 93 ? -0.018 -6.453 6.296 1.00 98.88 93 VAL A CA 1
ATOM 690 C C . VAL A 1 93 ? 0.543 -6.209 7.687 1.00 98.88 93 VAL A C 1
ATOM 692 O O . VAL A 1 93 ? 0.519 -7.098 8.536 1.00 98.88 93 VAL A O 1
ATOM 695 N N . ILE A 1 94 ? 1.042 -5.001 7.933 1.00 98.81 94 ILE A N 1
ATOM 696 C CA . ILE A 1 94 ? 1.619 -4.592 9.212 1.00 98.81 94 ILE A CA 1
ATOM 697 C C . ILE A 1 94 ? 0.713 -3.541 9.848 1.00 98.81 94 ILE A C 1
ATOM 699 O O . ILE A 1 94 ? 0.569 -2.448 9.302 1.00 98.81 94 ILE A O 1
ATOM 703 N N . LYS A 1 95 ? 0.168 -3.840 11.032 1.00 98.62 95 LYS A N 1
ATOM 704 C CA . LYS A 1 95 ? -0.573 -2.900 11.883 1.00 98.62 95 LYS A CA 1
ATOM 705 C C . LYS A 1 95 ? 0.269 -2.569 13.107 1.00 98.62 95 LYS A C 1
ATOM 707 O O . LYS A 1 95 ? 0.635 -3.460 13.867 1.00 98.62 95 LYS A O 1
ATOM 712 N N . ASN A 1 96 ? 0.579 -1.292 13.329 1.00 97.94 96 ASN A N 1
ATOM 713 C CA . ASN A 1 96 ? 1.305 -0.842 14.529 1.00 97.94 96 ASN A CA 1
ATOM 714 C C . ASN A 1 96 ? 2.598 -1.632 14.832 1.00 97.94 96 ASN A C 1
ATOM 716 O O . ASN A 1 96 ? 2.854 -1.996 15.976 1.00 97.94 96 ASN A O 1
ATOM 720 N N . ARG A 1 97 ? 3.434 -1.866 13.811 1.00 96.44 97 ARG A N 1
ATOM 721 C CA . ARG A 1 97 ? 4.694 -2.648 13.872 1.00 96.44 97 ARG A CA 1
ATOM 722 C C . ARG A 1 97 ? 4.522 -4.162 14.027 1.00 96.44 97 ARG A C 1
ATOM 724 O O . ARG A 1 97 ? 5.525 -4.866 13.980 1.00 96.44 97 ARG A O 1
ATOM 731 N N . SER A 1 98 ? 3.302 -4.662 14.177 1.00 97.94 98 SER A N 1
ATOM 732 C CA . SER A 1 98 ? 3.010 -6.092 14.270 1.00 97.94 98 SER A CA 1
ATOM 733 C C . SER A 1 98 ? 2.409 -6.606 12.968 1.00 97.94 98 SER A C 1
ATOM 735 O O . SER A 1 98 ? 1.701 -5.878 12.273 1.00 97.94 98 SER A O 1
ATOM 737 N N . GLU A 1 99 ? 2.683 -7.865 12.634 1.00 98.38 99 GLU A N 1
ATOM 738 C CA . GLU A 1 99 ? 2.002 -8.529 11.524 1.00 98.38 99 GLU A CA 1
ATOM 739 C C . GLU A 1 99 ? 0.510 -8.646 11.855 1.00 98.38 99 GLU A C 1
ATOM 741 O O . GLU A 1 99 ? 0.130 -9.220 12.873 1.00 98.38 99 GLU A O 1
ATOM 746 N N . PHE A 1 100 ? -0.319 -8.040 11.011 1.00 98.50 100 PHE A N 1
ATOM 747 C CA . PHE A 1 100 ? -1.772 -8.142 11.066 1.00 98.50 100 PHE A CA 1
ATOM 748 C C . PHE A 1 100 ? -2.250 -9.402 10.346 1.00 98.50 100 PHE A C 1
ATOM 750 O O . PHE A 1 100 ? -3.155 -10.089 10.809 1.00 98.50 100 PHE A O 1
ATOM 757 N N . GLY A 1 101 ? -1.618 -9.718 9.218 1.00 98.44 101 GLY A N 1
ATOM 758 C CA . GLY A 1 101 ? -1.941 -10.897 8.438 1.00 98.44 101 GLY A CA 1
ATOM 759 C C . GLY A 1 101 ? -1.131 -10.974 7.159 1.00 98.44 101 GLY A C 1
ATOM 760 O O . GLY A 1 101 ? -0.372 -10.064 6.815 1.00 98.44 101 GLY A O 1
ATOM 761 N N . VAL A 1 102 ? -1.313 -12.083 6.452 1.00 98.62 102 VAL A N 1
ATOM 762 C CA . VAL A 1 102 ? -0.635 -12.343 5.190 1.00 98.62 102 VAL A CA 1
ATOM 763 C C . VAL A 1 102 ? -1.614 -12.896 4.176 1.00 98.62 102 VAL A C 1
ATOM 765 O O . VAL A 1 102 ? -2.342 -13.842 4.470 1.00 98.62 102 VAL A O 1
ATOM 768 N N . ILE A 1 103 ? -1.596 -12.323 2.977 1.00 98.56 103 ILE A N 1
ATOM 769 C CA . ILE A 1 103 ? -2.489 -12.687 1.879 1.00 98.56 103 ILE A CA 1
ATOM 770 C C . ILE A 1 103 ? -1.646 -12.890 0.619 1.00 98.56 103 ILE A C 1
ATOM 772 O O . ILE A 1 103 ? -0.677 -12.167 0.393 1.00 98.56 103 ILE A O 1
ATOM 776 N N . LEU A 1 104 ? -1.979 -13.893 -0.190 1.00 98.31 104 LEU A N 1
ATOM 777 C CA . LEU A 1 104 ? -1.350 -14.091 -1.494 1.00 98.31 104 LEU A CA 1
ATOM 778 C C . LEU A 1 104 ? -2.144 -13.344 -2.562 1.00 98.31 104 LEU A C 1
ATOM 780 O O . LEU A 1 104 ? -3.371 -13.435 -2.582 1.00 98.31 104 LEU A O 1
ATOM 784 N N . THR A 1 105 ? -1.455 -12.641 -3.458 1.00 97.81 105 THR A N 1
ATOM 785 C CA . THR A 1 105 ? -2.110 -12.073 -4.639 1.00 97.81 105 THR A CA 1
ATOM 786 C C . THR A 1 105 ? -2.527 -13.175 -5.608 1.00 97.81 105 THR A C 1
ATOM 788 O O . THR A 1 105 ? -1.818 -14.173 -5.787 1.00 97.81 105 THR A O 1
ATOM 791 N N . ASP A 1 106 ? -3.638 -12.954 -6.304 1.00 92.81 106 ASP A N 1
ATOM 792 C CA . ASP A 1 106 ? -3.917 -13.679 -7.540 1.00 92.81 106 ASP A CA 1
ATOM 793 C C . ASP A 1 106 ? -2.887 -13.282 -8.614 1.00 92.81 106 ASP A C 1
ATOM 795 O O . ASP A 1 106 ? -2.512 -12.113 -8.714 1.00 92.81 106 ASP A O 1
ATOM 799 N N . GLY A 1 107 ? -2.409 -14.250 -9.401 1.00 90.75 107 GLY A N 1
ATOM 800 C CA . GLY A 1 107 ? -1.375 -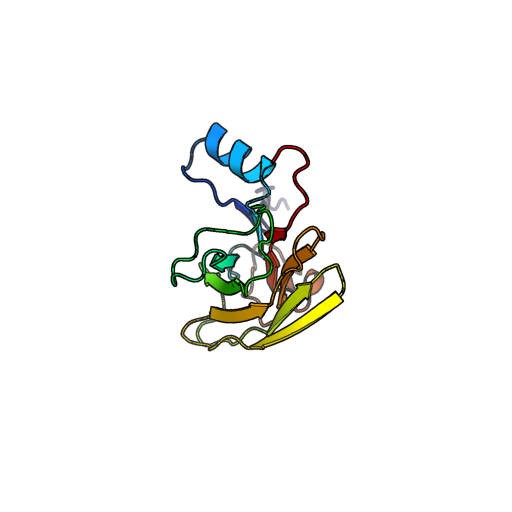14.025 -10.422 1.00 90.75 107 GLY A CA 1
ATOM 801 C C . GLY A 1 107 ? -1.854 -13.249 -11.655 1.00 90.75 107 GLY A C 1
ATOM 802 O O . GLY A 1 107 ? -1.037 -12.897 -12.507 1.00 90.75 107 GLY A O 1
ATOM 803 N N . THR A 1 108 ? -3.160 -12.983 -11.759 1.00 92.19 108 THR A N 1
ATOM 804 C CA . THR A 1 108 ? -3.787 -12.223 -12.848 1.00 92.19 108 THR A CA 1
ATOM 805 C C . THR A 1 108 ? -4.120 -10.804 -12.406 1.00 92.19 108 THR A C 1
ATOM 807 O O . THR A 1 108 ? -3.742 -9.852 -13.084 1.00 92.19 108 THR A O 1
ATOM 810 N N . THR A 1 109 ? -4.828 -10.645 -11.283 1.00 94.94 109 THR A N 1
ATOM 811 C CA . THR A 1 109 ? -5.260 -9.316 -10.815 1.00 94.94 109 THR A CA 1
ATOM 812 C C . THR A 1 109 ? -4.181 -8.585 -10.032 1.00 94.94 109 THR A C 1
ATOM 814 O O . THR A 1 109 ? -4.196 -7.357 -9.988 1.00 94.94 109 THR A O 1
ATOM 817 N N . LEU A 1 110 ? -3.256 -9.327 -9.410 1.00 97.12 110 LEU A N 1
ATOM 818 C CA . LEU A 1 110 ? -2.202 -8.797 -8.548 1.00 97.12 110 LEU A CA 1
ATOM 819 C C . LEU A 1 110 ? -2.719 -7.829 -7.466 1.00 97.12 110 LEU A C 1
ATOM 821 O O . LEU A 1 110 ? -2.021 -6.894 -7.060 1.00 97.12 110 LEU A O 1
ATOM 825 N N . SER A 1 111 ? -3.941 -8.067 -6.984 1.00 97.38 111 SER A N 1
ATOM 826 C CA . SER A 1 111 ? -4.550 -7.309 -5.897 1.00 97.38 111 SER A CA 1
ATOM 827 C C . SER A 1 111 ? -5.089 -8.214 -4.797 1.00 97.38 111 SER A C 1
ATOM 829 O O . SER A 1 111 ? -5.410 -9.384 -5.024 1.00 97.38 111 SER A O 1
ATOM 831 N N . VAL A 1 112 ? -5.159 -7.669 -3.583 1.00 98.44 112 VAL A N 1
ATOM 832 C CA . VAL A 1 112 ? -5.800 -8.300 -2.424 1.00 98.44 112 VAL A CA 1
ATOM 833 C C . VAL A 1 112 ? -6.551 -7.252 -1.620 1.00 98.44 112 VAL A C 1
ATOM 835 O O . VAL A 1 112 ? -6.156 -6.086 -1.585 1.00 98.44 112 VAL A O 1
ATOM 838 N N . GLN A 1 113 ? -7.605 -7.682 -0.935 1.00 98.25 113 GLN A N 1
ATOM 839 C CA . GLN A 1 113 ? -8.352 -6.844 -0.008 1.00 98.25 113 GLN A CA 1
ATOM 840 C C . GLN A 1 113 ? -8.345 -7.444 1.394 1.00 98.25 113 GLN A C 1
ATOM 842 O O . GLN A 1 113 ? -8.286 -8.663 1.569 1.00 98.25 113 GLN A O 1
ATOM 847 N N . PHE A 1 114 ? -8.411 -6.573 2.394 1.00 98.56 114 PHE A N 1
ATOM 848 C CA . PHE A 1 114 ? -8.616 -6.940 3.791 1.00 98.56 114 PHE A CA 1
ATOM 849 C C . PHE A 1 114 ? -9.443 -5.865 4.493 1.00 98.56 114 PHE A C 1
ATOM 851 O O . PHE A 1 114 ? -9.578 -4.752 3.994 1.00 98.56 114 PHE A O 1
ATOM 858 N N . CYS A 1 115 ? -9.996 -6.191 5.657 1.00 98.44 115 CYS A N 1
ATOM 859 C CA . CYS A 1 115 ? -10.760 -5.247 6.461 1.00 98.44 115 CYS A CA 1
ATOM 860 C C . CYS A 1 115 ? -10.247 -5.246 7.900 1.00 98.44 115 CYS A C 1
ATOM 862 O O . CYS A 1 115 ? -9.818 -6.278 8.421 1.00 98.44 115 CYS A O 1
ATOM 864 N N . ASP A 1 116 ? -10.299 -4.079 8.530 1.00 98.44 116 ASP A N 1
ATOM 865 C CA . ASP A 1 116 ? -10.116 -3.915 9.967 1.00 98.44 116 ASP A CA 1
ATOM 866 C C . ASP A 1 116 ? -11.009 -2.771 10.472 1.00 98.44 116 ASP A C 1
ATOM 868 O O . ASP A 1 116 ? -11.562 -2.003 9.691 1.00 98.44 116 ASP A O 1
ATOM 872 N N . THR A 1 117 ? -11.160 -2.641 11.787 1.00 98.00 117 THR A N 1
ATOM 873 C CA . THR A 1 117 ? -11.893 -1.550 12.440 1.00 98.00 117 THR A CA 1
ATOM 874 C C . THR A 1 117 ? -10.929 -0.739 13.311 1.00 98.00 117 THR A C 1
ATOM 876 O O . THR A 1 117 ? -10.690 -1.090 14.471 1.00 98.00 117 THR A O 1
ATOM 879 N N . PRO A 1 118 ? -10.326 0.340 12.779 1.00 96.81 118 PRO A N 1
ATOM 880 C CA . PRO A 1 118 ? -9.535 1.273 13.574 1.00 96.81 118 PRO A CA 1
ATOM 881 C C . PRO A 1 118 ? -10.368 1.863 14.720 1.00 96.81 118 PRO A C 1
ATOM 883 O O . PRO A 1 118 ? -11.422 2.461 14.506 1.00 96.81 118 PRO A O 1
ATOM 886 N N . GLU A 1 119 ? -9.893 1.699 15.953 1.00 94.94 119 GLU A N 1
ATOM 887 C CA . GLU A 1 119 ? -10.617 2.166 17.135 1.00 94.94 119 GLU A CA 1
ATOM 888 C C . GLU A 1 119 ? -10.738 3.699 17.161 1.00 94.94 119 GLU A C 1
ATOM 890 O O . GLU A 1 119 ? -9.748 4.421 17.001 1.00 94.94 119 GLU A O 1
ATOM 895 N N . ALA A 1 120 ? -11.948 4.200 17.430 1.00 92.94 120 ALA A N 1
ATOM 896 C CA . ALA A 1 120 ? -12.206 5.630 17.559 1.00 92.94 120 ALA A CA 1
ATOM 897 C C . ALA A 1 120 ? -11.320 6.264 18.647 1.00 92.94 120 ALA A C 1
ATOM 899 O O . ALA A 1 120 ? -11.138 5.713 19.734 1.00 92.94 120 ALA A O 1
ATOM 900 N N . GLY A 1 121 ? -10.742 7.429 18.346 1.00 90.25 121 GLY A N 1
ATOM 901 C CA . GLY A 1 121 ? -9.867 8.165 19.267 1.00 90.25 121 GLY A CA 1
ATOM 902 C C . GLY A 1 121 ? -8.491 7.533 19.522 1.00 90.25 121 GLY A C 1
ATOM 903 O O . GLY A 1 121 ? -7.664 8.145 20.199 1.00 90.25 121 GLY A O 1
ATOM 904 N N . LYS A 1 122 ? -8.184 6.356 18.960 1.00 94.00 122 LYS A N 1
ATOM 905 C CA . LYS A 1 122 ? -6.865 5.720 19.083 1.00 94.00 122 LYS A CA 1
ATOM 906 C C . LYS A 1 122 ? -6.038 5.878 17.816 1.00 94.00 122 LYS A C 1
ATOM 908 O O . LYS A 1 122 ? -6.550 6.030 16.712 1.00 94.00 122 LYS A O 1
ATOM 913 N N . ARG A 1 123 ? -4.721 5.835 18.001 1.00 96.81 123 ARG A N 1
ATOM 914 C CA . ARG A 1 123 ? -3.749 5.835 16.911 1.00 96.81 123 ARG A CA 1
ATOM 915 C C . ARG A 1 123 ? -3.567 4.430 16.361 1.00 96.81 123 ARG A C 1
ATOM 917 O O . ARG A 1 123 ? -3.293 3.498 17.116 1.00 96.81 123 ARG A O 1
ATOM 924 N N . SER A 1 124 ? -3.671 4.292 15.047 1.00 97.81 124 SER A N 1
ATOM 925 C CA . SER A 1 124 ? -3.223 3.089 14.349 1.00 97.81 124 SER A CA 1
ATOM 926 C C . SER A 1 124 ? -2.682 3.421 12.965 1.00 97.81 124 SER A C 1
ATOM 928 O O . SER A 1 124 ? -3.025 4.456 12.401 1.00 97.81 124 SER A O 1
ATOM 930 N N . TYR A 1 125 ? -1.807 2.582 12.428 1.00 98.31 125 TYR A N 1
ATOM 931 C CA . TYR A 1 125 ? -1.382 2.689 11.038 1.00 98.31 125 TYR A CA 1
ATOM 932 C C . TYR A 1 125 ? -1.253 1.312 10.405 1.00 98.31 125 TYR A C 1
ATOM 934 O O . TYR A 1 125 ? -0.944 0.337 11.098 1.00 98.31 125 TYR A O 1
ATOM 942 N N . TYR A 1 126 ? -1.420 1.276 9.087 1.00 98.75 126 TYR A N 1
ATOM 943 C CA . TYR A 1 126 ? -1.294 0.078 8.264 1.00 98.75 126 TYR A CA 1
ATOM 944 C C . TYR A 1 126 ? -0.289 0.345 7.160 1.00 98.75 126 TYR A C 1
ATOM 946 O O . TYR A 1 126 ? -0.396 1.355 6.475 1.00 98.75 126 TYR A O 1
ATOM 954 N N . ARG A 1 127 ? 0.678 -0.547 6.974 1.00 98.62 127 ARG A N 1
ATOM 955 C CA . ARG A 1 127 ? 1.539 -0.573 5.785 1.00 98.62 127 ARG A CA 1
ATOM 956 C C . ARG A 1 127 ? 1.654 -1.999 5.279 1.00 98.62 127 ARG A C 1
ATOM 958 O O . ARG A 1 127 ? 1.338 -2.933 6.016 1.00 98.62 127 ARG A O 1
ATOM 965 N N . VAL A 1 128 ? 2.160 -2.163 4.067 1.00 98.88 128 VAL A N 1
ATOM 966 C CA . VAL A 1 128 ? 2.348 -3.484 3.478 1.00 98.88 128 VAL A CA 1
ATOM 967 C C . VAL A 1 128 ? 3.773 -3.703 3.000 1.00 98.88 128 VAL A C 1
ATOM 969 O O . VAL A 1 128 ? 4.450 -2.782 2.537 1.00 98.88 128 VAL A O 1
ATOM 972 N N . GLU A 1 129 ? 4.211 -4.948 3.132 1.00 98.75 129 GLU A N 1
ATOM 973 C CA . GLU A 1 129 ? 5.500 -5.443 2.666 1.00 98.75 129 GLU A CA 1
ATOM 974 C C . GLU A 1 129 ? 5.229 -6.585 1.685 1.00 98.75 129 GLU A C 1
ATOM 976 O O . GLU A 1 129 ? 4.418 -7.474 1.960 1.00 98.75 129 GLU A O 1
ATOM 981 N N . ILE A 1 130 ? 5.847 -6.522 0.509 1.00 98.75 130 ILE A N 1
ATOM 982 C CA . ILE A 1 130 ? 5.598 -7.443 -0.596 1.00 98.75 130 ILE A CA 1
ATOM 983 C C . ILE A 1 130 ? 6.818 -8.323 -0.759 1.00 98.75 130 ILE A C 1
ATOM 985 O O . ILE A 1 130 ? 7.899 -7.835 -1.086 1.00 98.75 130 ILE A O 1
ATOM 989 N N . GLU A 1 131 ? 6.626 -9.621 -0.578 1.00 98.56 131 GLU A N 1
ATOM 990 C CA . GLU A 1 131 ? 7.658 -10.627 -0.785 1.00 98.56 131 GLU A CA 1
ATOM 991 C C . GLU A 1 131 ? 7.303 -11.509 -1.984 1.00 98.56 131 GLU A C 1
ATOM 993 O O . GLU A 1 131 ? 6.136 -11.831 -2.221 1.00 98.56 131 GLU A O 1
ATOM 998 N N . GLY A 1 132 ? 8.301 -11.926 -2.756 1.00 97.25 132 GLY A N 1
ATOM 999 C CA . GLY A 1 132 ? 8.071 -12.795 -3.903 1.00 97.25 132 GLY A CA 1
ATOM 1000 C C . GLY A 1 132 ? 9.202 -12.774 -4.922 1.00 97.25 132 GLY A C 1
ATOM 1001 O O . GLY A 1 132 ? 10.314 -12.328 -4.627 1.00 97.25 132 GLY A O 1
ATOM 1002 N N . PRO A 1 133 ? 8.940 -13.286 -6.133 1.00 95.12 133 PRO A N 1
ATOM 1003 C CA . PRO A 1 133 ? 9.953 -13.341 -7.165 1.00 95.12 133 PRO A CA 1
ATOM 1004 C C . PRO A 1 133 ? 10.227 -11.943 -7.734 1.00 95.12 133 PRO A C 1
ATOM 1006 O O . PRO A 1 133 ? 9.313 -11.170 -8.029 1.00 95.12 133 PRO A O 1
ATOM 1009 N N . GLN A 1 134 ? 11.509 -11.638 -7.913 1.00 94.19 134 GLN A N 1
ATOM 1010 C CA . GLN A 1 134 ? 11.981 -10.366 -8.448 1.00 94.19 134 GLN A CA 1
ATOM 1011 C C . GLN A 1 134 ? 12.373 -10.505 -9.924 1.00 94.19 134 GLN A C 1
ATOM 1013 O O . GLN A 1 134 ? 13.034 -11.470 -10.311 1.00 94.19 134 GLN A O 1
ATOM 1018 N N . VAL A 1 135 ? 12.013 -9.513 -10.736 1.00 92.94 135 VAL A N 1
ATOM 1019 C CA . VAL A 1 135 ? 12.476 -9.383 -12.119 1.00 92.94 135 VAL A C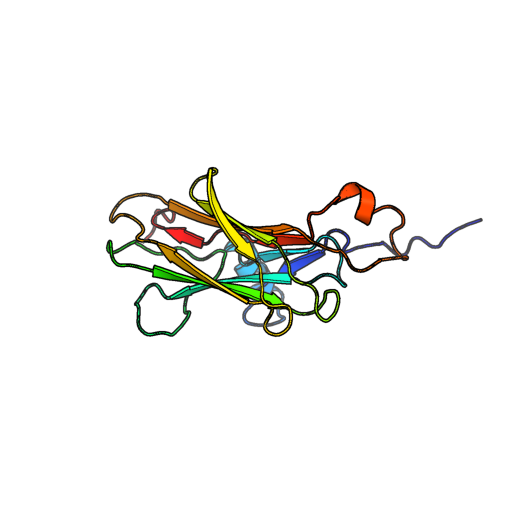A 1
ATOM 1020 C C . VAL A 1 135 ? 13.982 -9.092 -12.114 1.00 92.94 135 VAL A C 1
ATOM 1022 O O . VAL A 1 135 ? 14.407 -8.160 -11.420 1.00 92.94 135 VAL A O 1
ATOM 1025 N N . PRO A 1 136 ? 14.799 -9.853 -12.869 1.00 90.12 136 PRO A N 1
ATOM 1026 C CA . PRO A 1 136 ? 16.223 -9.575 -13.009 1.00 90.12 136 PRO A CA 1
ATOM 1027 C C . PRO A 1 136 ? 16.513 -8.168 -13.528 1.00 90.12 136 PRO A C 1
ATOM 1029 O O . PRO A 1 136 ? 15.893 -7.719 -14.488 1.00 90.12 136 PRO A O 1
ATOM 1032 N N . PHE A 1 137 ? 17.498 -7.503 -12.922 1.00 89.06 137 PHE A N 1
ATOM 1033 C CA . PHE A 1 137 ? 17.940 -6.164 -13.317 1.00 89.06 137 PHE A CA 1
ATOM 1034 C C . PHE A 1 137 ? 19.458 -6.160 -13.538 1.00 89.06 137 PHE A C 1
ATOM 1036 O O . PHE A 1 137 ? 20.245 -5.991 -12.604 1.00 89.06 137 PHE A O 1
ATOM 1043 N N . ALA A 1 138 ? 19.873 -6.448 -14.774 1.00 86.19 138 ALA A N 1
ATOM 1044 C CA . ALA A 1 138 ? 21.274 -6.691 -15.136 1.00 86.19 138 ALA A CA 1
ATOM 1045 C C . ALA A 1 138 ? 22.152 -5.434 -15.019 1.00 86.19 138 ALA A C 1
ATOM 1047 O O . ALA A 1 138 ? 23.364 -5.531 -14.831 1.00 86.19 138 ALA A O 1
ATOM 1048 N N . GLU A 1 139 ? 21.531 -4.261 -15.097 1.00 85.31 139 GLU A N 1
ATOM 1049 C CA . GLU A 1 139 ? 22.144 -2.944 -14.975 1.00 85.31 139 GLU A CA 1
ATOM 1050 C C . GLU A 1 139 ? 22.746 -2.715 -13.583 1.00 85.31 139 GLU A C 1
ATOM 1052 O O . GLU A 1 139 ? 23.731 -1.989 -13.452 1.00 85.31 139 GLU A O 1
ATOM 1057 N N . VAL A 1 140 ? 22.199 -3.367 -12.547 1.00 82.94 140 VAL A N 1
ATOM 1058 C CA . VAL A 1 140 ? 22.721 -3.325 -11.173 1.00 82.94 140 VAL A CA 1
ATOM 1059 C C . VAL A 1 140 ? 22.961 -4.754 -10.677 1.00 82.94 140 VAL A C 1
ATOM 1061 O O . VAL A 1 140 ? 22.107 -5.331 -9.991 1.00 82.94 140 VAL A O 1
ATOM 1064 N N . PRO A 1 141 ? 24.127 -5.347 -11.000 1.00 80.69 141 PRO A N 1
ATOM 1065 C CA . PRO A 1 141 ? 24.470 -6.699 -10.575 1.00 80.69 141 PRO A CA 1
ATOM 1066 C C . PRO A 1 141 ? 24.368 -6.868 -9.055 1.00 80.69 141 PRO A C 1
ATOM 1068 O O . PRO A 1 141 ? 24.680 -5.953 -8.295 1.00 80.69 141 PRO A O 1
ATOM 1071 N N . ASN A 1 142 ? 23.954 -8.054 -8.606 1.00 83.56 142 ASN A N 1
ATOM 1072 C CA . ASN A 1 142 ? 23.781 -8.431 -7.194 1.00 83.56 142 ASN A CA 1
ATOM 1073 C C . ASN A 1 142 ? 22.704 -7.661 -6.401 1.00 83.56 142 ASN A C 1
ATOM 1075 O O . ASN A 1 142 ? 22.467 -8.009 -5.246 1.00 83.56 142 ASN A O 1
ATOM 1079 N N . SER A 1 143 ? 22.006 -6.678 -6.984 1.00 83.44 143 SER A N 1
ATOM 1080 C CA . SER A 1 143 ? 20.933 -5.932 -6.296 1.00 83.44 143 SER A CA 1
ATOM 1081 C C . SER A 1 143 ? 19.837 -6.842 -5.729 1.00 83.44 143 SER A C 1
ATOM 1083 O O . SER A 1 143 ? 19.424 -6.679 -4.583 1.00 83.44 143 SER A O 1
ATOM 1085 N N . MET A 1 144 ? 19.434 -7.861 -6.491 1.00 86.38 144 MET A N 1
ATOM 1086 C CA . MET A 1 144 ? 18.441 -8.848 -6.056 1.00 86.38 144 MET A CA 1
ATOM 1087 C C . MET A 1 144 ? 18.885 -9.627 -4.816 1.00 86.38 144 MET A C 1
ATOM 1089 O O . MET A 1 144 ? 18.062 -9.902 -3.953 1.00 86.38 144 MET A O 1
ATOM 1093 N N . ALA A 1 145 ? 20.177 -9.957 -4.704 1.00 87.31 145 ALA A N 1
ATOM 1094 C CA . ALA A 1 145 ? 20.701 -10.680 -3.548 1.00 87.31 145 ALA A CA 1
ATOM 1095 C C . ALA A 1 145 ? 20.651 -9.825 -2.272 1.00 87.31 145 ALA A C 1
ATOM 1097 O O . ALA A 1 145 ? 20.463 -10.366 -1.192 1.00 87.31 145 ALA A O 1
ATOM 1098 N N . LEU A 1 146 ? 20.771 -8.497 -2.398 1.00 88.50 146 LEU A N 1
ATOM 1099 C CA . LEU A 1 146 ? 20.659 -7.561 -1.273 1.00 88.50 146 LEU A CA 1
ATOM 1100 C C . LEU A 1 146 ? 19.209 -7.331 -0.830 1.00 88.50 146 LEU A C 1
ATOM 1102 O O . LEU A 1 146 ? 18.971 -7.036 0.335 1.00 88.50 146 LEU A O 1
ATOM 1106 N N . SER A 1 147 ? 18.250 -7.416 -1.756 1.00 89.81 147 SER A N 1
ATOM 1107 C CA . SER A 1 147 ? 16.816 -7.320 -1.437 1.00 89.81 147 SER A CA 1
ATOM 1108 C C . SER A 1 147 ? 16.194 -8.664 -1.042 1.00 89.81 147 SER A C 1
ATOM 1110 O O . SER A 1 147 ? 15.056 -8.686 -0.590 1.00 89.81 147 SER A O 1
ATOM 1112 N N . GLU A 1 148 ? 16.918 -9.774 -1.203 1.00 92.75 148 GLU A N 1
ATOM 1113 C CA . GLU A 1 148 ? 16.455 -11.139 -0.922 1.00 92.75 148 GLU A CA 1
ATOM 1114 C C . GLU A 1 148 ? 15.093 -11.449 -1.570 1.00 92.75 148 GLU A C 1
ATOM 1116 O O . GLU A 1 148 ? 14.984 -11.503 -2.795 1.00 92.75 148 GLU A O 1
ATOM 1121 N N . ASN A 1 149 ? 14.042 -11.669 -0.781 1.00 94.62 149 ASN A N 1
ATOM 1122 C CA . ASN A 1 149 ? 12.683 -11.886 -1.269 1.00 94.62 149 ASN A CA 1
ATOM 1123 C C . ASN A 1 149 ? 11.825 -10.610 -1.249 1.00 94.62 149 ASN A C 1
ATOM 1125 O O . ASN A 1 149 ? 10.683 -10.669 -1.695 1.00 94.62 149 ASN A O 1
ATOM 1129 N N . MET A 1 150 ? 12.337 -9.477 -0.761 1.00 97.50 150 MET A N 1
ATOM 1130 C CA . MET A 1 150 ? 11.602 -8.218 -0.679 1.00 97.50 150 MET A CA 1
ATOM 1131 C C . MET A 1 150 ? 11.478 -7.572 -2.061 1.00 97.50 150 MET A C 1
ATOM 1133 O O . MET A 1 150 ? 12.467 -7.243 -2.715 1.00 97.50 150 MET A O 1
ATOM 1137 N N . VAL A 1 151 ? 10.240 -7.362 -2.494 1.00 97.94 151 VAL A N 1
ATOM 1138 C CA . VAL A 1 151 ? 9.888 -6.807 -3.805 1.00 97.94 151 VAL A CA 1
ATOM 1139 C C . VAL A 1 151 ? 9.481 -5.346 -3.677 1.00 97.94 151 VAL A C 1
ATOM 1141 O O . VAL A 1 151 ? 9.928 -4.522 -4.474 1.00 97.94 151 VAL A O 1
ATOM 1144 N N . ALA A 1 152 ? 8.638 -5.017 -2.695 1.00 98.31 152 ALA A N 1
ATOM 1145 C CA . ALA A 1 152 ? 8.136 -3.661 -2.511 1.00 98.31 152 ALA A CA 1
ATOM 1146 C C . ALA A 1 152 ? 7.674 -3.368 -1.075 1.00 98.31 152 ALA A C 1
ATOM 1148 O O . ALA A 1 152 ? 7.284 -4.265 -0.333 1.00 98.31 152 ALA A O 1
ATOM 1149 N N . LEU A 1 153 ? 7.685 -2.089 -0.703 1.00 98.38 153 LEU A N 1
ATOM 1150 C CA . LEU A 1 153 ? 7.265 -1.556 0.592 1.00 98.38 153 LEU A CA 1
ATOM 1151 C C . LEU A 1 153 ? 6.364 -0.337 0.375 1.00 98.38 153 LEU A C 1
ATOM 1153 O O . LEU A 1 153 ? 6.712 0.552 -0.408 1.00 98.38 153 LEU A O 1
ATOM 1157 N N . SER A 1 154 ? 5.235 -0.264 1.078 1.00 98.75 154 SER A N 1
ATOM 1158 C CA . SER A 1 154 ? 4.384 0.931 1.086 1.00 98.75 154 SER A CA 1
ATOM 1159 C C . SER A 1 154 ? 4.755 1.863 2.239 1.00 98.75 154 SER A C 1
ATOM 1161 O O . SER A 1 154 ? 5.187 1.413 3.308 1.00 98.75 154 SER A O 1
ATOM 1163 N N . ASN A 1 155 ? 4.488 3.160 2.082 1.00 98.50 155 ASN A N 1
ATOM 1164 C CA . ASN A 1 155 ? 4.267 3.996 3.259 1.00 98.50 155 ASN A CA 1
ATOM 1165 C C . ASN A 1 155 ? 2.940 3.625 3.953 1.00 98.50 155 ASN A C 1
ATOM 1167 O O . ASN A 1 155 ? 2.126 2.885 3.385 1.00 98.50 155 ASN A O 1
ATOM 1171 N N . PRO A 1 156 ? 2.716 4.075 5.200 1.00 98.50 156 PRO A N 1
ATOM 1172 C CA . PRO A 1 156 ? 1.501 3.728 5.924 1.00 98.50 156 PRO A CA 1
ATOM 1173 C C . PRO A 1 156 ? 0.285 4.580 5.547 1.00 98.50 156 PRO A C 1
ATOM 1175 O O . PRO A 1 156 ? 0.439 5.746 5.209 1.00 98.50 156 PRO A O 1
ATOM 1178 N N . ILE A 1 157 ? -0.920 4.031 5.707 1.00 98.56 157 ILE A N 1
ATOM 1179 C CA . ILE A 1 157 ? -2.147 4.807 5.951 1.00 98.56 157 ILE A CA 1
ATOM 1180 C C . ILE A 1 157 ? -2.288 4.994 7.462 1.00 98.56 157 ILE A C 1
ATOM 1182 O O . ILE A 1 157 ? -2.161 4.025 8.222 1.00 98.56 157 ILE A O 1
ATOM 1186 N N . TYR A 1 158 ? -2.547 6.223 7.904 1.00 97.88 158 TYR A N 1
ATOM 1187 C CA . TYR A 1 158 ? -2.593 6.593 9.314 1.00 97.88 158 TYR A CA 1
ATOM 1188 C C . TYR A 1 158 ? -4.016 6.887 9.802 1.00 97.88 158 TYR A C 1
ATOM 1190 O O . TYR A 1 158 ? -4.839 7.496 9.126 1.00 97.88 158 TYR A O 1
ATOM 1198 N N . PHE A 1 159 ? -4.283 6.527 11.051 1.00 97.50 159 PHE A N 1
ATOM 1199 C CA . PHE A 1 159 ? -5.500 6.874 11.772 1.00 97.50 159 PHE A CA 1
ATOM 1200 C C . PHE A 1 159 ? -5.107 7.653 13.025 1.00 97.50 159 PHE A C 1
ATOM 1202 O O . PHE A 1 159 ? -4.361 7.148 13.867 1.00 97.50 159 PHE A O 1
ATOM 1209 N N . ASN A 1 160 ? -5.608 8.886 13.144 1.00 95.75 160 ASN A N 1
ATOM 1210 C CA . ASN A 1 160 ? -5.426 9.776 14.298 1.00 95.75 160 ASN A CA 1
ATOM 1211 C C . ASN A 1 160 ? -3.973 10.245 14.615 1.00 95.75 160 ASN A C 1
ATOM 1213 O O . ASN A 1 160 ? -3.639 10.476 15.784 1.00 95.75 160 ASN A O 1
ATOM 1217 N N . TYR A 1 161 ? -3.078 10.373 13.619 1.00 93.56 161 TYR A N 1
ATOM 1218 C CA . TYR A 1 161 ? -1.709 10.892 13.820 1.00 93.56 161 TYR A CA 1
ATOM 1219 C C . TYR A 1 161 ? -1.529 12.382 13.498 1.00 93.56 161 TYR A C 1
ATOM 1221 O O . TYR A 1 161 ? -0.622 12.982 14.076 1.00 93.56 161 TYR A O 1
ATOM 1229 N N . ASN A 1 162 ? -2.359 13.000 12.648 1.00 84.81 162 ASN A N 1
ATOM 1230 C CA . ASN A 1 162 ? -2.286 14.450 12.429 1.00 84.81 162 ASN A CA 1
ATOM 1231 C C . ASN A 1 162 ? -2.794 15.195 13.683 1.00 84.81 162 ASN A C 1
ATOM 1233 O O . ASN A 1 162 ? -3.918 14.957 14.118 1.00 84.81 162 ASN A O 1
ATOM 1237 N N . PRO A 1 163 ? -1.994 16.083 14.292 1.00 69.31 163 PRO A N 1
ATOM 1238 C CA . PRO A 1 163 ? -2.439 16.877 15.435 1.00 69.31 163 PRO A CA 1
ATOM 1239 C C . PRO A 1 163 ? -3.388 18.028 15.059 1.00 69.31 163 PRO A C 1
ATOM 1241 O O . PRO A 1 163 ? -3.964 18.627 15.960 1.00 69.31 163 PRO A O 1
ATOM 1244 N N . ASN A 1 164 ? -3.530 18.348 13.767 1.00 75.88 164 ASN A N 1
ATOM 1245 C CA . ASN A 1 164 ? -4.236 19.534 13.269 1.00 75.88 164 ASN A CA 1
ATOM 1246 C C . ASN A 1 164 ? -5.578 19.212 12.587 1.00 75.88 164 ASN A C 1
ATOM 1248 O O . ASN A 1 164 ? -5.983 19.956 11.694 1.00 75.88 164 ASN A O 1
ATOM 1252 N N . PHE A 1 165 ? -6.208 18.084 12.923 1.00 66.50 165 PHE A N 1
ATOM 1253 C CA . PHE A 1 165 ? -7.553 17.777 12.426 1.00 66.50 165 PHE A CA 1
ATOM 1254 C C . PHE A 1 165 ? -8.599 18.800 12.866 1.00 66.50 165 PHE A C 1
ATOM 1256 O O . PHE A 1 165 ? -8.456 19.347 13.985 1.00 66.50 165 PHE A O 1
#

Foldseek 3Di:
DDPDPPPPPPQFHKDFDFPDPDPVRSVVSVVLQRIKTFRGQQFWEKWKFKDQVPPPDGPDTFSAEDQAPQDKMKMKIATDDHDDQQWKKWKFKDKPNHTPDIDIAGSHRRMDMDMDGDDGPDKMKIWIWIFADDDDDPSDPCSCVVCPRTGMIGHIYIHPPDPPD

Organism: NCBI:txid1335967

pLDDT: mean 92.22, std 12.79, range [37.06, 98.88]

Radius of gyration: 17.03 Å; chains: 1; bounding box: 58×36×38 Å